Protein AF-A0A915C941-F1 (afdb_monomer)

Structure (mmCIF, N/CA/C/O backbone):
data_AF-A0A915C941-F1
#
_entry.id   AF-A0A915C941-F1
#
loop_
_atom_site.group_PDB
_atom_site.id
_atom_site.type_symbol
_atom_site.label_atom_id
_atom_site.label_alt_id
_atom_site.label_comp_id
_atom_site.label_asym_id
_atom_site.label_entity_id
_atom_site.label_seq_id
_atom_site.pdbx_PDB_ins_code
_atom_site.Cartn_x
_atom_site.Cartn_y
_atom_site.Cartn_z
_atom_site.occupancy
_atom_site.B_iso_or_equiv
_atom_site.auth_seq_id
_atom_site.auth_comp_id
_atom_site.auth_asym_id
_atom_site.auth_atom_id
_atom_site.pdbx_PDB_model_num
ATOM 1 N N . MET A 1 1 ? -2.836 29.924 -11.341 1.00 37.19 1 MET A N 1
ATOM 2 C CA . MET A 1 1 ? -2.932 29.399 -9.961 1.00 37.19 1 MET A CA 1
ATOM 3 C C . MET A 1 1 ? -2.426 27.964 -9.979 1.00 37.19 1 MET A C 1
ATOM 5 O O . MET A 1 1 ? -3.160 27.076 -10.384 1.00 37.19 1 MET A O 1
ATOM 9 N N . GLY A 1 2 ? -1.139 27.752 -9.694 1.00 38.16 2 GLY A N 1
ATOM 10 C CA . GLY A 1 2 ? -0.542 26.415 -9.694 1.00 38.16 2 GLY A CA 1
ATOM 11 C C . GLY A 1 2 ? -0.731 25.772 -8.328 1.00 38.16 2 GLY A C 1
ATOM 12 O O . GLY A 1 2 ? -0.167 26.253 -7.349 1.00 38.16 2 GLY A O 1
ATOM 13 N N . PHE A 1 3 ? -1.538 24.718 -8.242 1.00 40.12 3 PHE A N 1
ATOM 14 C CA . PHE A 1 3 ? -1.565 23.891 -7.040 1.00 40.12 3 PHE A CA 1
ATOM 15 C C . PHE A 1 3 ? -0.213 23.182 -6.929 1.00 40.12 3 PHE A C 1
ATOM 17 O O . PHE A 1 3 ? 0.222 22.528 -7.875 1.00 40.12 3 PHE A O 1
ATOM 24 N N . SER A 1 4 ? 0.471 23.340 -5.794 1.00 45.69 4 SER A N 1
ATOM 25 C CA . SER A 1 4 ? 1.706 22.601 -5.518 1.00 45.69 4 SER A CA 1
ATOM 26 C C . SER A 1 4 ? 1.438 21.099 -5.660 1.00 45.69 4 SER A C 1
ATOM 28 O O . SER A 1 4 ? 0.450 20.599 -5.120 1.00 45.69 4 SER A O 1
ATOM 30 N N . THR A 1 5 ? 2.303 20.370 -6.368 1.00 53.03 5 THR A N 1
ATOM 31 C CA . THR A 1 5 ? 2.195 18.918 -6.610 1.00 53.03 5 THR A CA 1
ATOM 32 C C . THR A 1 5 ? 1.996 18.134 -5.306 1.00 53.03 5 THR A C 1
ATOM 34 O O . THR A 1 5 ? 1.269 17.143 -5.261 1.00 53.03 5 THR A O 1
ATOM 37 N N . THR A 1 6 ? 2.565 18.640 -4.210 1.00 53.28 6 THR A N 1
ATOM 38 C CA . THR A 1 6 ? 2.410 18.109 -2.852 1.00 53.28 6 THR A CA 1
ATOM 39 C C . THR A 1 6 ? 0.968 18.198 -2.338 1.00 53.28 6 THR A C 1
ATOM 41 O O . THR A 1 6 ? 0.514 17.290 -1.651 1.00 53.28 6 THR A O 1
ATOM 44 N N . LEU A 1 7 ? 0.221 19.252 -2.683 1.00 54.16 7 LEU A N 1
ATOM 45 C CA . LEU A 1 7 ? -1.172 19.460 -2.259 1.00 54.16 7 LEU A CA 1
ATOM 46 C C . LEU A 1 7 ? -2.169 18.582 -3.043 1.00 54.16 7 LEU A C 1
ATOM 48 O O . LEU A 1 7 ? -3.185 18.142 -2.503 1.00 54.16 7 LEU A O 1
ATOM 52 N N . LEU A 1 8 ? -1.874 18.287 -4.313 1.00 56.88 8 LEU A N 1
ATOM 53 C CA . LEU A 1 8 ? -2.683 17.370 -5.127 1.00 56.88 8 LEU A CA 1
ATOM 54 C C . LEU A 1 8 ? -2.554 15.919 -4.636 1.00 56.88 8 LEU A C 1
ATOM 56 O O . LEU A 1 8 ? -3.545 15.200 -4.532 1.00 56.88 8 LEU A O 1
ATOM 60 N N . LEU A 1 9 ? -1.344 15.501 -4.252 1.00 60.88 9 LEU A N 1
ATOM 61 C CA . LEU A 1 9 ? -1.106 14.159 -3.713 1.00 60.88 9 LEU A CA 1
ATOM 62 C C . LEU A 1 9 ? -1.793 13.940 -2.357 1.00 60.88 9 LEU A C 1
ATOM 64 O O . LEU A 1 9 ? -2.332 12.864 -2.107 1.00 60.88 9 LEU A O 1
ATOM 68 N N . THR A 1 10 ? -1.827 14.947 -1.482 1.00 66.69 10 THR A N 1
ATOM 69 C CA . THR A 1 10 ? -2.455 14.817 -0.157 1.00 66.69 10 THR A CA 1
ATOM 70 C C . THR A 1 10 ? -3.970 14.713 -0.238 1.00 66.69 10 THR A C 1
ATOM 72 O O . THR A 1 10 ? -4.561 13.877 0.438 1.00 66.69 10 THR A O 1
ATOM 75 N N . THR A 1 11 ? -4.607 15.518 -1.086 1.00 70.69 11 THR A N 1
ATOM 76 C CA . THR A 1 11 ? -6.062 15.476 -1.297 1.00 70.69 11 THR A CA 1
ATOM 77 C C . THR A 1 11 ? -6.516 14.169 -1.949 1.00 70.69 11 THR A C 1
ATOM 79 O O . THR A 1 11 ? -7.514 13.591 -1.515 1.00 70.69 11 THR A O 1
ATOM 82 N N . ALA A 1 12 ? -5.760 13.648 -2.921 1.00 74.50 12 ALA A N 1
ATOM 83 C CA . ALA A 1 12 ? -6.013 12.333 -3.509 1.00 74.50 12 ALA A CA 1
ATOM 84 C C . ALA A 1 12 ? -5.884 11.203 -2.472 1.00 74.50 12 ALA A C 1
ATOM 86 O O . ALA A 1 12 ? -6.776 10.359 -2.353 1.00 74.50 12 ALA A O 1
ATOM 87 N N . LEU A 1 13 ? -4.820 11.223 -1.658 1.00 76.94 13 LEU A N 1
ATOM 88 C CA . LEU A 1 13 ? -4.627 10.258 -0.572 1.00 76.94 13 LEU A CA 1
ATOM 89 C C . LEU A 1 13 ? -5.769 10.303 0.445 1.00 76.94 13 LEU A C 1
ATOM 91 O O . LEU A 1 13 ? -6.223 9.248 0.885 1.00 76.94 13 LEU A O 1
ATOM 95 N N . LEU A 1 14 ? -6.263 11.492 0.798 1.00 77.44 14 LEU A N 1
ATOM 96 C CA . LEU A 1 14 ? -7.384 11.652 1.726 1.00 77.44 14 LEU A CA 1
ATOM 97 C C . LEU A 1 14 ? -8.691 11.080 1.162 1.00 77.44 14 LEU A C 1
ATOM 99 O O . LEU A 1 14 ? -9.322 10.267 1.836 1.00 77.44 14 LEU A O 1
ATOM 103 N N . HIS A 1 15 ? -9.072 11.431 -0.073 1.00 81.94 15 HIS A N 1
ATOM 104 C CA . HIS A 1 15 ? -10.272 10.875 -0.719 1.00 81.94 15 HIS A CA 1
ATOM 105 C C . HIS A 1 15 ? -10.233 9.351 -0.790 1.00 81.94 15 HIS A C 1
ATOM 107 O O . HIS A 1 15 ? -11.214 8.662 -0.511 1.00 81.94 15 HIS A O 1
ATOM 113 N N . ARG A 1 16 ? -9.069 8.810 -1.129 1.00 81.94 16 ARG A N 1
ATOM 114 C CA . ARG A 1 16 ? -8.864 7.374 -1.237 1.00 81.94 16 ARG A CA 1
ATOM 115 C C . ARG A 1 16 ? -8.941 6.671 0.107 1.00 81.94 16 ARG A C 1
ATOM 117 O O . ARG A 1 16 ? -9.641 5.669 0.243 1.00 81.94 16 ARG A O 1
ATOM 124 N N . SER A 1 17 ? -8.271 7.234 1.103 1.00 81.25 17 SER A N 1
ATOM 125 C CA . SER A 1 17 ? -8.337 6.760 2.480 1.00 81.25 17 SER A CA 1
ATOM 126 C C . SER A 1 17 ? -9.776 6.725 2.980 1.00 81.25 17 SER A C 1
ATOM 128 O O . SER A 1 17 ? -10.200 5.739 3.577 1.00 81.25 17 SER A O 1
ATOM 130 N N . TYR A 1 18 ? -10.550 7.766 2.669 1.00 84.06 18 TYR A N 1
ATOM 131 C CA . TYR A 1 18 ? -11.973 7.815 2.961 1.00 84.06 18 TYR A CA 1
ATOM 132 C C . TYR A 1 18 ? -12.743 6.691 2.250 1.00 84.06 18 TYR A C 1
ATOM 134 O O . TYR A 1 18 ? -13.475 5.965 2.915 1.00 84.06 18 TYR A O 1
ATOM 142 N N . SER A 1 19 ? -12.514 6.468 0.947 1.00 85.00 19 SER A N 1
ATOM 143 C CA . SER A 1 19 ? -13.198 5.415 0.168 1.00 85.00 19 SER A CA 1
ATOM 144 C C . SER A 1 19 ? -13.031 4.003 0.736 1.00 85.00 19 SER A C 1
ATOM 146 O O . SER A 1 19 ? -13.943 3.189 0.636 1.00 85.00 19 SER A O 1
ATOM 148 N N . ILE A 1 20 ? -11.888 3.729 1.371 1.00 83.62 20 ILE A N 1
ATOM 149 C CA . ILE A 1 20 ? -11.604 2.454 2.038 1.00 83.62 20 ILE A CA 1
ATOM 150 C C . ILE A 1 20 ? -12.243 2.431 3.427 1.00 83.62 20 ILE A C 1
ATOM 152 O O . ILE A 1 20 ? -12.873 1.447 3.803 1.00 83.62 20 ILE A O 1
ATOM 156 N N . LYS A 1 21 ? -12.125 3.525 4.189 1.00 83.75 21 LYS A N 1
ATOM 157 C CA . LYS A 1 21 ? -12.686 3.621 5.544 1.00 83.75 21 LYS A CA 1
ATOM 158 C C . LYS A 1 21 ? -14.200 3.436 5.566 1.00 83.75 21 LYS A C 1
ATOM 160 O O . LYS A 1 21 ? -14.700 2.767 6.465 1.00 83.75 21 LYS A O 1
ATOM 165 N N . VAL A 1 22 ? -14.918 3.962 4.572 1.00 87.56 22 VAL A N 1
ATOM 166 C CA . VAL A 1 22 ? -16.380 3.798 4.486 1.00 87.56 22 VAL A CA 1
ATOM 167 C C . VAL A 1 22 ? -16.822 2.353 4.235 1.00 87.56 22 VAL A C 1
ATOM 169 O O . VAL A 1 22 ? -17.982 2.041 4.478 1.00 87.56 22 VAL A O 1
ATOM 172 N N . GLN A 1 23 ? -15.921 1.458 3.812 1.00 89.38 23 GLN A N 1
ATOM 173 C CA . GLN A 1 23 ? -16.238 0.033 3.649 1.00 89.38 23 GLN A CA 1
ATOM 174 C C . GLN A 1 23 ? -16.273 -0.732 4.981 1.00 89.38 23 GLN A C 1
ATOM 176 O O . GLN A 1 23 ? -16.696 -1.880 5.000 1.00 89.38 23 GLN A O 1
ATOM 181 N N . ASN A 1 24 ? -15.834 -0.121 6.092 1.00 88.00 24 ASN A N 1
ATOM 182 C CA . ASN A 1 24 ? -15.807 -0.741 7.424 1.00 88.00 24 ASN A CA 1
ATOM 183 C C . ASN A 1 24 ? -15.061 -2.096 7.476 1.00 88.00 24 ASN A C 1
ATOM 185 O O . ASN A 1 24 ? -15.440 -3.012 8.209 1.00 88.00 24 ASN A O 1
ATOM 189 N N . MET A 1 25 ? -13.990 -2.219 6.685 1.00 89.44 25 MET A N 1
ATOM 190 C CA . MET A 1 25 ? -13.111 -3.390 6.694 1.00 89.44 25 MET A CA 1
ATOM 191 C C . MET A 1 25 ? -12.367 -3.514 8.030 1.00 89.44 25 MET A C 1
ATOM 193 O O . MET A 1 25 ? -11.997 -2.513 8.650 1.00 89.44 25 MET A O 1
ATOM 197 N N . LYS A 1 26 ? -12.109 -4.754 8.457 1.00 91.12 26 LYS A N 1
ATOM 198 C CA . LYS A 1 26 ? -11.387 -5.048 9.708 1.00 91.12 26 LYS A CA 1
ATOM 199 C C . LYS A 1 26 ? -9.874 -4.933 9.544 1.00 91.12 26 LYS A C 1
ATOM 201 O O . LYS A 1 26 ? -9.161 -4.708 10.520 1.00 91.12 26 LYS A O 1
ATOM 206 N N . GLU A 1 27 ? -9.384 -5.119 8.324 1.00 91.56 27 GLU A N 1
ATOM 207 C CA . GLU A 1 27 ? -7.966 -5.067 8.010 1.00 91.56 27 GLU A CA 1
ATOM 208 C C . GLU A 1 27 ? -7.428 -3.628 8.115 1.00 91.56 27 GLU A C 1
ATOM 210 O O . GLU A 1 27 ? -8.079 -2.677 7.668 1.00 91.56 27 GLU A O 1
ATOM 215 N N . PRO A 1 28 ? -6.226 -3.431 8.688 1.00 91.06 28 PRO A N 1
ATOM 216 C CA . PRO A 1 28 ? -5.654 -2.102 8.824 1.00 91.06 28 PRO A CA 1
ATOM 217 C C . PRO A 1 28 ? -5.300 -1.520 7.454 1.00 91.06 28 PRO A C 1
ATOM 219 O O . PRO A 1 28 ? -4.692 -2.185 6.615 1.00 91.06 28 PRO A O 1
ATOM 222 N N . TYR A 1 29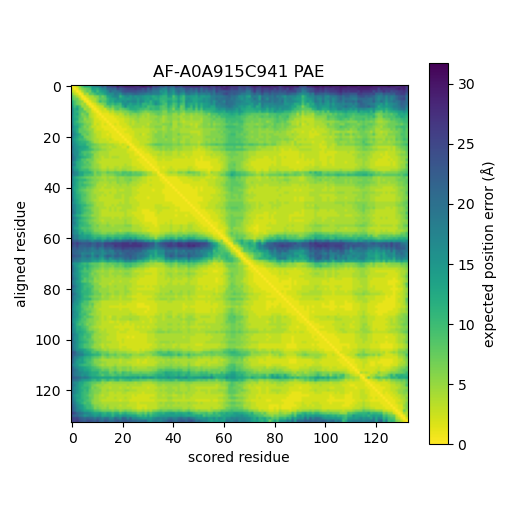 ? -5.609 -0.237 7.256 1.00 90.19 29 TYR A N 1
ATOM 223 C CA . TYR A 1 29 ? -5.136 0.495 6.087 1.00 90.19 29 TYR A CA 1
ATOM 224 C C . TYR A 1 29 ? -3.749 1.080 6.346 1.00 90.19 29 TYR A C 1
ATOM 226 O O . TYR A 1 29 ? -3.499 1.711 7.381 1.00 90.19 29 TYR A O 1
ATOM 234 N N . VAL A 1 30 ? -2.851 0.860 5.390 1.00 91.12 30 VAL A N 1
ATOM 235 C CA . VAL A 1 30 ? -1.430 1.163 5.516 1.00 91.12 30 VAL A CA 1
ATOM 236 C C . VAL A 1 30 ? -0.955 1.925 4.285 1.00 91.12 30 VAL A C 1
ATOM 238 O O . VAL A 1 30 ? -1.229 1.525 3.155 1.00 91.12 30 VAL A O 1
ATOM 241 N N . ILE A 1 31 ? -0.213 3.008 4.504 1.00 90.38 31 ILE A N 1
ATOM 242 C CA . ILE A 1 31 ? 0.454 3.779 3.455 1.00 90.38 31 ILE A CA 1
ATOM 243 C C . ILE A 1 31 ? 1.964 3.628 3.611 1.00 90.38 31 ILE A C 1
ATOM 245 O O . ILE A 1 31 ? 2.541 4.014 4.630 1.00 90.38 31 ILE A O 1
ATOM 249 N N . PHE A 1 32 ? 2.600 3.111 2.564 1.00 89.81 32 PHE A N 1
ATOM 250 C CA . PHE A 1 32 ? 4.049 3.138 2.408 1.00 89.81 32 PHE A CA 1
ATOM 251 C C . PHE A 1 32 ? 4.450 4.405 1.662 1.00 89.81 32 PHE A C 1
ATOM 253 O O . PHE A 1 32 ? 3.834 4.744 0.650 1.00 89.81 32 PHE A O 1
ATOM 260 N N . TYR A 1 33 ? 5.458 5.113 2.159 1.00 89.50 33 TYR A N 1
ATOM 261 C CA . TYR A 1 33 ? 5.881 6.381 1.575 1.00 89.50 33 TYR A CA 1
ATOM 262 C C . TYR A 1 33 ? 7.402 6.491 1.485 1.00 89.50 33 TYR A C 1
ATOM 264 O O . TYR A 1 33 ? 8.121 5.982 2.338 1.00 89.50 33 TYR A O 1
ATOM 272 N N . THR A 1 34 ? 7.889 7.161 0.443 1.00 89.00 34 THR A N 1
ATOM 273 C CA . THR A 1 34 ? 9.308 7.504 0.286 1.00 89.00 34 THR A CA 1
ATOM 274 C C . THR A 1 34 ? 9.620 8.846 0.943 1.00 89.00 34 THR A C 1
ATOM 276 O O . THR A 1 34 ? 8.762 9.489 1.542 1.00 89.00 34 THR A O 1
ATOM 279 N N . GLU A 1 35 ? 10.850 9.313 0.790 1.00 84.00 35 GLU A N 1
ATOM 280 C CA . GLU A 1 35 ? 11.291 10.632 1.235 1.00 84.00 35 GLU A CA 1
ATOM 281 C C . GLU A 1 35 ? 10.415 11.776 0.685 1.00 84.00 35 GLU A C 1
ATOM 283 O O . GLU A 1 35 ? 9.742 11.636 -0.340 1.00 84.00 35 GLU A O 1
ATOM 288 N N . ASN A 1 36 ? 10.466 12.930 1.357 1.00 81.75 36 ASN A N 1
ATOM 289 C CA . ASN A 1 36 ? 9.804 14.184 0.963 1.00 81.75 36 ASN A CA 1
ATOM 290 C C . ASN A 1 36 ? 8.270 14.234 1.109 1.00 81.75 36 ASN A C 1
ATOM 292 O O . ASN A 1 36 ? 7.619 15.090 0.508 1.00 81.75 36 ASN A O 1
ATOM 296 N N . VAL A 1 37 ? 7.671 13.387 1.954 1.00 83.75 37 VAL A N 1
ATOM 297 C CA . VAL A 1 37 ? 6.268 13.567 2.374 1.00 83.75 37 VAL A CA 1
ATOM 298 C C . VAL A 1 37 ? 6.185 14.544 3.545 1.00 83.75 37 VAL A C 1
ATOM 300 O O . VAL A 1 37 ? 6.845 14.364 4.567 1.00 83.75 37 VAL A O 1
ATOM 303 N N . ALA A 1 38 ? 5.346 15.575 3.415 1.00 87.00 38 ALA A N 1
ATOM 304 C CA . ALA A 1 38 ? 5.191 16.594 4.446 1.00 87.00 38 ALA A CA 1
ATOM 305 C C . ALA A 1 38 ? 4.681 15.998 5.773 1.00 87.00 38 ALA A C 1
ATOM 307 O O . ALA A 1 38 ? 3.692 15.261 5.809 1.00 87.00 38 ALA A O 1
ATOM 308 N N . THR A 1 39 ? 5.304 16.384 6.891 1.00 88.56 39 THR A N 1
ATOM 309 C CA . THR A 1 39 ? 4.945 15.909 8.241 1.00 88.56 39 THR A CA 1
ATOM 310 C C . THR A 1 39 ? 3.474 16.144 8.573 1.00 88.56 39 THR A C 1
ATOM 312 O O . THR A 1 39 ? 2.836 15.301 9.203 1.00 88.56 39 THR A O 1
ATOM 315 N N . GLN A 1 40 ? 2.912 17.270 8.126 1.00 86.56 40 GLN A N 1
ATOM 316 C CA . GLN A 1 40 ? 1.499 17.580 8.336 1.00 86.56 40 GLN A CA 1
ATOM 317 C C . GLN A 1 40 ? 0.585 16.552 7.656 1.00 86.56 40 GLN A C 1
ATOM 319 O O . GLN A 1 40 ? -0.382 16.101 8.261 1.00 86.56 40 GLN A O 1
ATOM 324 N N . SER A 1 41 ? 0.930 16.115 6.444 1.00 84.44 41 SER A N 1
ATOM 325 C CA . SER A 1 41 ? 0.192 15.083 5.712 1.00 84.44 41 SER A CA 1
ATOM 326 C C . SER A 1 41 ? 0.224 13.744 6.441 1.00 84.44 41 SER A C 1
ATOM 328 O O . SER A 1 41 ? -0.810 13.099 6.586 1.00 84.44 41 SER A O 1
ATOM 330 N N . LEU A 1 42 ? 1.389 13.349 6.967 1.00 87.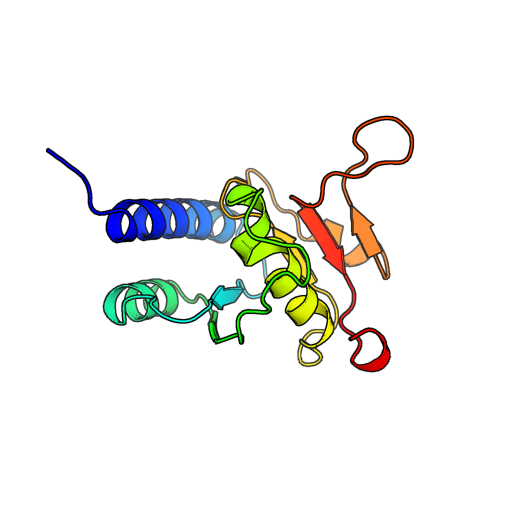94 42 LEU A N 1
ATOM 331 C CA . LEU A 1 42 ? 1.522 12.127 7.766 1.00 87.94 42 LEU A CA 1
ATOM 332 C C . LEU A 1 42 ? 0.682 12.193 9.049 1.00 87.94 42 LEU A C 1
ATOM 334 O O . LEU A 1 42 ? 0.031 11.211 9.402 1.00 87.94 42 LEU A O 1
ATOM 338 N N . LYS A 1 43 ? 0.644 13.351 9.725 1.00 89.75 43 LYS A N 1
ATOM 339 C CA . LYS A 1 43 ? -0.224 13.568 10.894 1.00 89.75 43 LYS A CA 1
ATOM 340 C C . LYS A 1 43 ? -1.704 13.419 10.533 1.00 89.75 43 LYS A C 1
ATOM 342 O O . LYS A 1 43 ? -2.411 12.709 11.241 1.00 89.75 43 LYS A O 1
ATOM 347 N N . SER A 1 44 ? -2.149 14.016 9.426 1.00 86.69 44 SER A N 1
ATOM 348 C CA . SER A 1 44 ? -3.534 13.897 8.946 1.00 86.69 44 SER A CA 1
ATOM 349 C C . SER A 1 44 ? -3.925 12.457 8.599 1.00 86.69 44 SER A C 1
ATOM 351 O O . SER A 1 44 ? -5.027 12.024 8.919 1.00 86.69 44 SER A O 1
ATOM 353 N N . LEU A 1 45 ? -3.027 11.680 7.986 1.00 86.19 45 LEU A N 1
ATOM 354 C CA . LEU A 1 45 ? -3.283 10.261 7.718 1.00 86.19 45 LEU A CA 1
ATOM 355 C C . LEU A 1 45 ? -3.422 9.468 9.026 1.00 86.19 45 LEU A C 1
ATOM 357 O O . LEU A 1 45 ? -4.370 8.703 9.197 1.00 86.19 45 LEU A O 1
ATOM 361 N N . ARG A 1 46 ? -2.530 9.702 9.994 1.00 89.31 46 ARG A N 1
ATOM 362 C CA . ARG A 1 46 ? -2.582 9.031 11.302 1.00 89.31 46 ARG A CA 1
ATOM 363 C C . ARG A 1 46 ? -3.835 9.384 12.099 1.00 89.31 46 ARG A C 1
ATOM 365 O O . ARG A 1 46 ? -4.407 8.491 12.715 1.00 89.31 46 ARG A O 1
ATOM 372 N N . SER A 1 47 ? -4.307 10.633 12.051 1.00 88.38 47 SER A N 1
ATOM 373 C CA . SER A 1 47 ? -5.560 11.025 12.718 1.00 88.38 47 SER A CA 1
ATOM 374 C C . SER A 1 47 ? -6.796 10.337 12.132 1.00 88.38 47 SER A C 1
ATOM 376 O O . SER A 1 47 ? -7.805 10.219 12.814 1.00 88.38 47 SER A O 1
ATOM 378 N N . LEU A 1 48 ? -6.717 9.838 10.894 1.00 84.38 48 LEU A N 1
ATOM 379 C CA . LEU A 1 48 ? -7.755 9.007 10.274 1.00 84.38 48 LEU A CA 1
ATOM 380 C C . LEU A 1 48 ? -7.613 7.513 10.630 1.00 84.38 48 LEU A C 1
ATOM 382 O O . LEU A 1 48 ? -8.323 6.669 10.083 1.00 84.38 48 LEU A O 1
ATOM 386 N N . GLY A 1 49 ? -6.685 7.153 11.523 1.00 87.50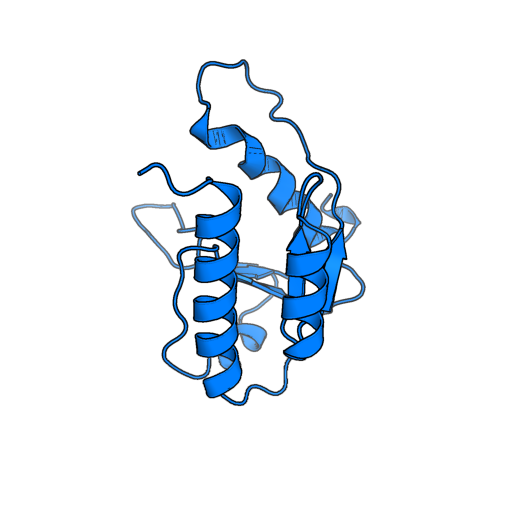 49 GLY A N 1
ATOM 387 C CA . GLY A 1 49 ? -6.393 5.768 11.887 1.00 87.50 49 GLY A CA 1
ATOM 388 C C . GLY A 1 49 ? -5.755 4.985 10.738 1.00 87.50 49 GLY A C 1
ATOM 389 O O . GLY A 1 49 ? -6.136 3.839 10.498 1.00 87.50 49 GLY A O 1
ATOM 390 N N . ILE A 1 50 ? -4.870 5.630 9.975 1.00 88.50 50 ILE A N 1
ATOM 391 C CA . ILE A 1 50 ? -4.096 5.024 8.886 1.00 88.50 50 ILE A CA 1
ATOM 392 C C . ILE A 1 50 ? -2.652 4.903 9.344 1.00 88.50 50 ILE A C 1
ATOM 394 O O . ILE A 1 50 ? -2.047 5.881 9.793 1.00 88.50 50 ILE A O 1
ATOM 398 N N . TYR A 1 51 ? -2.084 3.711 9.207 1.00 90.00 51 TYR A N 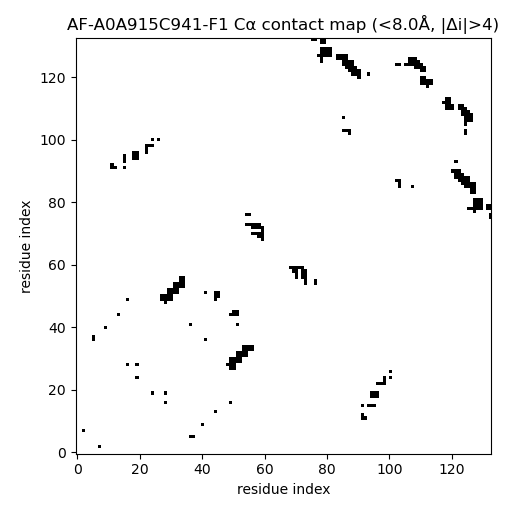1
ATOM 399 C CA . TYR A 1 51 ? -0.689 3.486 9.550 1.00 90.00 51 TYR A CA 1
ATOM 400 C C . TYR A 1 51 ? 0.212 3.959 8.410 1.00 90.00 51 TYR A C 1
ATOM 402 O O . TYR A 1 51 ? -0.073 3.728 7.237 1.00 90.00 51 TYR A O 1
ATOM 410 N N . THR A 1 52 ? 1.312 4.624 8.746 1.00 90.25 52 THR A N 1
ATOM 411 C CA . THR A 1 52 ? 2.264 5.167 7.767 1.00 90.25 52 THR A CA 1
ATOM 412 C C . THR A 1 52 ? 3.636 4.546 7.991 1.00 90.25 52 THR A C 1
ATOM 414 O O . THR A 1 52 ? 4.153 4.669 9.104 1.00 90.25 52 THR A O 1
ATOM 417 N N . PHE A 1 53 ? 4.246 3.965 6.959 1.00 90.25 53 PHE A N 1
ATOM 418 C CA . PHE A 1 53 ? 5.578 3.359 7.045 1.00 90.25 53 PHE A CA 1
ATOM 419 C C . PHE A 1 53 ? 6.522 3.956 5.999 1.00 90.25 53 PHE A C 1
ATOM 421 O O . PHE A 1 53 ? 6.202 3.922 4.807 1.00 90.25 53 PHE A O 1
ATOM 428 N N . PRO A 1 54 ? 7.675 4.505 6.414 1.00 91.44 54 PRO A N 1
ATOM 429 C CA . PRO A 1 54 ? 8.681 4.947 5.465 1.00 91.44 54 PRO A CA 1
ATOM 430 C C . PRO A 1 54 ? 9.304 3.733 4.765 1.00 91.44 54 PRO A C 1
ATOM 432 O O . PRO A 1 54 ? 9.557 2.707 5.397 1.00 91.44 54 PRO A O 1
ATOM 435 N N . ILE A 1 55 ? 9.568 3.860 3.468 1.00 90.38 55 ILE A N 1
ATOM 436 C CA . ILE A 1 55 ? 10.314 2.892 2.662 1.00 90.38 55 ILE A CA 1
ATOM 437 C C . ILE A 1 55 ? 11.409 3.604 1.870 1.00 90.38 55 ILE A C 1
ATOM 439 O O . ILE A 1 55 ? 11.239 4.743 1.431 1.00 90.38 55 ILE A O 1
ATOM 443 N N . THR A 1 56 ? 12.527 2.917 1.658 1.00 89.25 56 THR A N 1
ATOM 444 C CA . THR A 1 56 ? 13.633 3.442 0.854 1.00 89.25 56 THR A CA 1
ATOM 445 C C . THR A 1 56 ? 13.270 3.380 -0.624 1.00 89.25 56 THR A C 1
ATOM 447 O O . THR A 1 56 ? 12.840 2.338 -1.126 1.00 89.25 56 THR A O 1
ATOM 450 N N . LYS A 1 57 ? 13.431 4.495 -1.339 1.00 88.25 57 LYS A N 1
ATOM 451 C CA . LYS A 1 57 ? 13.247 4.519 -2.792 1.00 88.25 57 LYS A CA 1
ATOM 452 C C . LYS A 1 57 ? 14.277 3.589 -3.441 1.00 88.25 57 LYS A C 1
ATOM 454 O O . LYS A 1 57 ? 15.456 3.659 -3.112 1.00 88.25 57 LYS A O 1
ATOM 459 N N . ILE A 1 58 ? 13.831 2.751 -4.374 1.00 86.25 58 ILE A N 1
ATOM 460 C CA . ILE A 1 58 ? 14.726 1.939 -5.202 1.00 86.25 58 ILE A CA 1
ATOM 461 C C . ILE A 1 58 ? 14.798 2.610 -6.568 1.00 86.25 58 ILE A C 1
ATOM 463 O O . ILE A 1 58 ? 13.785 2.718 -7.266 1.00 86.25 58 ILE A O 1
ATOM 467 N N . ASP A 1 59 ? 15.985 3.093 -6.926 1.00 83.12 59 ASP A N 1
ATOM 468 C CA . ASP A 1 59 ? 16.219 3.700 -8.230 1.00 83.12 59 ASP A CA 1
ATOM 469 C C . ASP A 1 59 ? 16.200 2.649 -9.344 1.00 83.12 59 ASP A C 1
ATOM 471 O O . ASP A 1 59 ? 16.617 1.502 -9.175 1.00 83.12 59 ASP A O 1
ATOM 475 N N . THR A 1 60 ? 15.693 3.055 -10.507 1.00 78.31 60 THR A N 1
ATOM 476 C CA . THR A 1 60 ? 15.684 2.201 -11.695 1.00 78.31 60 THR A CA 1
ATOM 477 C C . THR A 1 60 ? 17.116 1.993 -12.203 1.00 78.31 60 THR A C 1
ATOM 479 O O . THR A 1 60 ? 17.825 2.979 -12.416 1.00 78.31 60 THR A O 1
ATOM 482 N N . PRO A 1 61 ? 17.548 0.746 -12.475 1.00 74.00 61 PRO A N 1
ATOM 483 C CA . PRO A 1 61 ? 18.853 0.483 -13.081 1.00 74.00 61 PRO A CA 1
ATOM 484 C C . PRO A 1 61 ? 18.914 0.913 -14.560 1.00 74.00 61 PRO A C 1
ATOM 486 O O . PRO A 1 61 ? 19.999 1.031 -15.127 1.00 74.00 61 PRO A O 1
ATOM 489 N N . TYR A 1 62 ? 17.763 1.166 -15.199 1.00 65.69 62 TYR A N 1
ATOM 490 C CA . TYR A 1 62 ? 17.676 1.639 -16.584 1.00 65.69 62 TYR A CA 1
ATOM 491 C C . TYR A 1 62 ? 17.775 3.170 -16.684 1.00 65.69 62 TYR A C 1
ATOM 493 O O . TYR A 1 62 ? 17.116 3.897 -15.939 1.00 65.69 62 TYR A O 1
ATOM 501 N N . ARG A 1 63 ? 18.594 3.640 -17.641 1.00 56.12 63 ARG A N 1
ATOM 502 C CA . ARG A 1 63 ? 18.918 5.055 -17.915 1.00 56.12 63 ARG A CA 1
ATOM 503 C C . ARG A 1 63 ? 17.681 5.947 -18.110 1.00 56.12 63 ARG A C 1
ATOM 505 O O . ARG A 1 63 ? 16.652 5.507 -18.609 1.00 56.12 63 ARG A O 1
ATOM 512 N N . ALA A 1 64 ? 17.877 7.230 -17.793 1.00 54.41 64 ALA A N 1
ATOM 513 C CA . ALA A 1 64 ? 16.964 8.380 -17.688 1.00 54.41 64 ALA A CA 1
ATOM 514 C C . ALA A 1 64 ? 15.922 8.664 -18.804 1.00 54.41 64 ALA A C 1
ATOM 516 O O . ALA A 1 64 ? 15.317 9.731 -18.788 1.00 54.41 64 ALA A O 1
ATOM 517 N N . SER A 1 65 ? 15.673 7.773 -19.768 1.00 58.47 65 SER A N 1
ATOM 518 C CA . SER A 1 65 ? 14.747 8.041 -20.880 1.00 58.47 65 SER A CA 1
ATOM 519 C C . SER A 1 65 ? 13.264 7.908 -20.521 1.00 58.47 65 SER A C 1
ATOM 521 O O . SER A 1 65 ? 12.422 8.348 -21.296 1.00 58.47 65 SER A O 1
ATOM 523 N N . HIS A 1 66 ? 12.920 7.315 -19.373 1.00 55.06 66 HIS A N 1
ATOM 524 C CA . HIS A 1 66 ? 11.529 7.121 -18.957 1.00 55.06 66 HIS A CA 1
ATOM 525 C C . HIS A 1 66 ? 11.291 7.682 -17.556 1.00 55.06 66 HIS A C 1
ATOM 527 O O . HIS A 1 66 ? 11.350 6.973 -16.557 1.00 55.06 66 HIS A O 1
ATOM 533 N N . GLU A 1 67 ? 10.951 8.968 -17.471 1.00 55.84 67 GLU A N 1
ATOM 534 C CA . GLU A 1 67 ? 10.551 9.594 -16.204 1.00 55.84 67 GLU A CA 1
ATOM 535 C C . GLU A 1 67 ? 9.402 8.843 -15.498 1.00 55.84 67 GLU A C 1
ATOM 537 O O . GLU A 1 67 ? 9.325 8.828 -14.269 1.00 55.84 67 GLU A O 1
ATOM 542 N N . ALA A 1 68 ? 8.549 8.158 -16.267 1.00 55.47 68 ALA A N 1
ATOM 543 C CA . ALA A 1 68 ? 7.420 7.373 -15.773 1.00 55.47 68 ALA A CA 1
ATOM 544 C C . ALA A 1 68 ? 7.810 6.093 -14.996 1.00 55.47 68 ALA A C 1
ATOM 546 O O . ALA A 1 68 ? 6.946 5.476 -14.371 1.00 55.47 68 ALA A O 1
ATOM 547 N N . THR A 1 69 ? 9.083 5.671 -14.996 1.00 61.84 69 THR A N 1
ATOM 548 C CA . THR A 1 69 ? 9.539 4.472 -14.259 1.00 61.84 69 THR A CA 1
ATOM 549 C C . THR A 1 69 ? 10.200 4.782 -12.915 1.00 61.84 69 THR A C 1
ATOM 551 O O . THR A 1 69 ? 10.504 3.851 -12.168 1.00 61.84 69 THR A O 1
ATOM 554 N N . LYS A 1 70 ? 10.352 6.069 -12.552 1.00 67.31 70 LYS A N 1
ATOM 555 C CA . LYS A 1 70 ? 11.129 6.550 -11.386 1.00 67.31 70 LYS A CA 1
ATOM 556 C C . LYS A 1 70 ? 10.788 5.890 -10.037 1.00 67.31 70 LYS A C 1
ATOM 558 O O . LYS A 1 70 ? 11.637 5.895 -9.150 1.00 67.31 70 LYS A O 1
ATOM 563 N N . PHE A 1 71 ? 9.582 5.340 -9.869 1.00 76.19 71 PHE A N 1
ATOM 564 C CA . PHE A 1 71 ? 9.123 4.720 -8.614 1.00 76.19 71 PHE A CA 1
ATOM 565 C C . PHE A 1 71 ? 8.663 3.263 -8.751 1.00 76.19 71 PHE A C 1
ATOM 567 O O . PHE A 1 71 ? 8.207 2.678 -7.770 1.00 76.19 71 PHE A O 1
ATOM 574 N N . GLN A 1 72 ? 8.763 2.656 -9.937 1.00 80.06 72 GLN A N 1
ATOM 575 C CA . GLN A 1 72 ? 8.234 1.303 -10.155 1.00 80.06 72 GLN A CA 1
ATOM 576 C C . GLN A 1 72 ? 8.981 0.263 -9.313 1.00 80.06 72 GLN A C 1
ATOM 578 O O . GLN A 1 72 ? 8.351 -0.563 -8.656 1.00 80.06 72 GLN A O 1
ATOM 583 N N . TYR A 1 73 ? 10.311 0.370 -9.248 1.00 85.44 73 TYR A N 1
ATOM 584 C CA . TYR A 1 73 ? 11.153 -0.532 -8.460 1.00 85.44 73 TYR A CA 1
ATOM 585 C C . TYR A 1 73 ? 10.920 -0.394 -6.954 1.00 85.44 73 TYR A C 1
ATOM 587 O O . TYR A 1 73 ? 10.949 -1.390 -6.240 1.00 85.44 73 TYR A O 1
ATOM 595 N N . THR A 1 74 ? 10.582 0.800 -6.462 1.00 88.44 74 THR A N 1
ATOM 596 C CA . THR A 1 74 ? 10.264 1.027 -5.043 1.00 88.44 74 THR A CA 1
ATOM 597 C C . THR A 1 74 ? 9.133 0.125 -4.534 1.00 88.44 74 THR A C 1
ATOM 599 O O . THR A 1 74 ? 9.113 -0.219 -3.352 1.00 88.44 74 THR A O 1
ATOM 602 N N . ARG A 1 75 ? 8.210 -0.310 -5.407 1.00 87.94 75 ARG A N 1
ATOM 603 C CA . ARG A 1 75 ? 7.115 -1.227 -5.041 1.00 87.94 75 ARG A CA 1
ATOM 604 C C . ARG A 1 75 ? 7.600 -2.619 -4.632 1.00 87.94 75 ARG A C 1
ATOM 606 O O . ARG A 1 75 ? 6.876 -3.306 -3.917 1.00 87.94 75 ARG A O 1
ATOM 613 N N . ILE A 1 76 ? 8.809 -3.023 -5.026 1.00 89.50 76 ILE A N 1
ATOM 614 C CA . ILE A 1 76 ? 9.406 -4.313 -4.644 1.00 89.50 76 ILE A CA 1
ATOM 615 C C . ILE A 1 76 ? 9.560 -4.414 -3.120 1.00 89.50 76 ILE A C 1
ATOM 617 O O . ILE A 1 76 ? 9.373 -5.491 -2.557 1.00 89.50 76 ILE A O 1
ATOM 621 N N . ASN A 1 77 ? 9.754 -3.285 -2.424 1.00 91.06 77 ASN A N 1
ATOM 622 C CA . ASN A 1 77 ? 9.817 -3.245 -0.959 1.00 91.06 77 ASN A CA 1
ATOM 623 C C . ASN A 1 77 ? 8.585 -3.852 -0.267 1.00 91.06 77 ASN A C 1
ATOM 625 O O . ASN A 1 77 ? 8.685 -4.254 0.889 1.00 91.06 77 ASN A O 1
ATOM 629 N N . LEU A 1 78 ? 7.431 -3.950 -0.940 1.00 92.06 78 LEU A N 1
ATOM 630 C CA . LEU A 1 78 ? 6.239 -4.586 -0.373 1.00 92.06 78 LEU A CA 1
ATOM 631 C C . LEU A 1 78 ? 6.470 -6.064 -0.019 1.00 92.06 78 LEU A C 1
ATOM 633 O O . LEU A 1 78 ? 5.901 -6.542 0.961 1.00 92.06 78 LEU A O 1
ATOM 637 N N . TRP A 1 79 ? 7.340 -6.776 -0.743 1.00 92.62 79 TRP A N 1
ATOM 638 C CA . TRP A 1 79 ? 7.690 -8.162 -0.412 1.00 92.62 79 TRP A CA 1
ATOM 639 C C . TRP A 1 79 ? 8.520 -8.278 0.870 1.00 92.62 79 TRP A C 1
ATOM 641 O O . TRP A 1 79 ? 8.451 -9.302 1.545 1.00 92.62 79 TRP A O 1
ATOM 651 N N . ALA A 1 80 ? 9.229 -7.221 1.272 1.00 92.12 80 ALA A N 1
ATOM 652 C CA . ALA A 1 80 ? 9.999 -7.196 2.514 1.00 92.12 80 ALA A CA 1
ATOM 653 C C . ALA A 1 80 ? 9.139 -6.909 3.764 1.00 92.12 80 ALA A C 1
ATOM 655 O O . ALA A 1 80 ? 9.642 -6.976 4.888 1.00 92.12 80 ALA A O 1
ATOM 656 N N . MET A 1 81 ? 7.842 -6.612 3.606 1.00 91.44 81 MET A N 1
ATOM 657 C CA . MET A 1 81 ? 6.931 -6.230 4.694 1.00 91.44 81 MET A CA 1
ATOM 658 C C . MET A 1 81 ? 6.422 -7.437 5.499 1.00 91.44 81 MET A C 1
ATOM 660 O O . MET A 1 81 ? 5.221 -7.632 5.671 1.00 91.44 81 MET A O 1
ATOM 664 N N . THR A 1 82 ? 7.339 -8.245 6.033 1.00 92.50 82 THR A N 1
ATOM 665 C CA . THR A 1 82 ? 7.056 -9.529 6.707 1.00 92.50 82 THR A CA 1
ATOM 666 C C . THR A 1 82 ? 6.308 -9.421 8.034 1.00 92.50 82 THR A C 1
ATOM 668 O O . THR A 1 82 ? 5.963 -10.440 8.621 1.00 92.50 82 THR A O 1
ATOM 671 N N . ASN A 1 83 ? 6.032 -8.205 8.512 1.00 91.56 83 ASN A N 1
ATOM 672 C CA . ASN A 1 83 ? 5.108 -7.982 9.628 1.00 91.56 83 ASN A CA 1
ATOM 673 C C . ASN A 1 83 ? 3.641 -8.216 9.225 1.00 91.56 83 ASN A C 1
ATOM 675 O O . ASN A 1 83 ? 2.768 -8.273 10.087 1.00 91.56 83 ASN A O 1
ATOM 679 N N . TYR A 1 84 ? 3.368 -8.350 7.924 1.00 92.62 84 TYR A N 1
ATOM 680 C CA . TYR A 1 84 ? 2.059 -8.674 7.377 1.00 92.62 84 TYR A CA 1
ATOM 681 C C . TYR A 1 84 ? 2.083 -10.055 6.728 1.00 92.62 84 TYR A C 1
ATOM 683 O O . TYR A 1 84 ? 3.019 -10.411 6.015 1.00 92.62 84 TYR A O 1
ATOM 691 N N . THR A 1 85 ? 1.020 -10.828 6.940 1.00 93.62 85 THR A N 1
ATOM 692 C CA . THR A 1 85 ? 0.864 -12.167 6.354 1.00 93.62 85 THR A CA 1
ATOM 693 C C . THR A 1 85 ? 0.412 -12.113 4.898 1.00 93.62 85 THR A C 1
ATOM 695 O O . THR A 1 85 ? 0.748 -12.986 4.100 1.00 93.62 85 THR A O 1
ATOM 698 N N . THR A 1 86 ? -0.387 -11.112 4.533 1.00 95.31 86 THR A N 1
ATOM 699 C CA . THR A 1 86 ? -0.889 -10.881 3.176 1.00 95.31 86 THR A CA 1
ATOM 700 C C . THR A 1 86 ? -1.151 -9.392 3.004 1.00 95.31 86 THR A C 1
ATOM 702 O O . THR A 1 86 ? -1.695 -8.743 3.895 1.00 95.31 86 THR A O 1
ATOM 705 N N . LEU A 1 87 ? -0.761 -8.853 1.854 1.00 95.56 87 LEU A N 1
ATOM 706 C CA . LEU A 1 87 ? -1.004 -7.472 1.470 1.00 95.56 87 LEU A CA 1
ATOM 707 C C . LEU A 1 87 ? -1.921 -7.435 0.253 1.00 95.56 87 LEU A C 1
ATOM 709 O O . LEU A 1 87 ? -1.654 -8.101 -0.745 1.00 95.56 87 LEU A O 1
ATOM 713 N N . VAL A 1 88 ? -2.961 -6.605 0.321 1.00 95.69 88 VAL A N 1
ATOM 714 C CA . VAL A 1 88 ? -3.698 -6.136 -0.857 1.00 95.69 88 VAL A CA 1
ATOM 715 C C . VAL A 1 88 ? -3.136 -4.760 -1.214 1.00 95.69 88 VAL A C 1
ATOM 717 O O . VAL A 1 88 ? -3.449 -3.755 -0.579 1.00 95.69 88 VAL A O 1
ATOM 720 N N . SER A 1 89 ? -2.228 -4.733 -2.186 1.00 94.12 89 SER A N 1
ATOM 721 C CA . SER A 1 89 ? -1.627 -3.517 -2.728 1.00 94.12 89 SER A CA 1
ATOM 722 C C . SER A 1 89 ? -2.581 -2.863 -3.718 1.00 94.12 89 SER A C 1
ATOM 724 O O . SER A 1 89 ? -3.162 -3.539 -4.567 1.00 94.12 89 SER A O 1
ATOM 726 N N . LEU A 1 90 ? -2.719 -1.545 -3.613 1.00 93.31 90 LEU A N 1
ATOM 727 C CA . LEU A 1 90 ? -3.610 -0.754 -4.444 1.00 93.31 90 LEU A CA 1
ATOM 728 C C . LEU A 1 90 ? -2.888 0.540 -4.884 1.00 93.31 90 LEU A C 1
ATOM 730 O O . LEU A 1 90 ? -2.400 1.278 -4.017 1.00 93.31 90 LEU A O 1
ATOM 734 N N . ASP A 1 91 ? -2.919 0.894 -6.168 1.00 89.62 91 ASP A N 1
ATOM 735 C CA . ASP A 1 91 ? -2.299 2.121 -6.711 1.00 89.62 91 ASP A CA 1
ATOM 736 C C . ASP A 1 91 ? -3.028 3.396 -6.301 1.00 89.62 91 ASP A C 1
ATOM 738 O O . ASP A 1 91 ? -4.238 3.397 -6.113 1.00 89.62 91 ASP A O 1
ATOM 742 N N . LEU A 1 92 ? -2.308 4.513 -6.158 1.00 84.19 92 LEU A N 1
ATOM 743 C CA . LEU A 1 92 ? -2.878 5.767 -5.636 1.00 84.19 92 LEU A CA 1
ATOM 744 C C . LEU A 1 92 ? -4.062 6.320 -6.447 1.00 84.19 92 LEU A C 1
ATOM 746 O O . LEU A 1 92 ? -4.816 7.134 -5.922 1.00 84.19 92 LEU A O 1
ATOM 750 N N . ASP A 1 93 ? -4.242 5.863 -7.681 1.00 86.31 93 ASP A N 1
ATOM 751 C CA . ASP A 1 93 ? -5.337 6.199 -8.586 1.00 86.31 93 ASP A CA 1
ATOM 752 C C . ASP A 1 93 ? -6.515 5.199 -8.548 1.00 86.31 93 ASP A C 1
ATOM 754 O O . ASP A 1 93 ? -7.468 5.344 -9.313 1.00 86.31 93 ASP A O 1
ATOM 758 N N . THR A 1 94 ? -6.525 4.219 -7.634 1.00 89.44 94 THR A N 1
ATOM 759 C CA . THR A 1 94 ? -7.660 3.294 -7.461 1.00 89.44 94 THR A CA 1
ATOM 760 C C . THR A 1 94 ? -8.653 3.777 -6.401 1.00 89.44 94 THR A C 1
ATOM 762 O O . THR A 1 94 ? -8.263 4.127 -5.282 1.00 89.44 94 THR A O 1
ATOM 765 N N . LEU A 1 95 ? -9.950 3.663 -6.695 1.00 89.75 95 LEU A N 1
ATOM 766 C CA . LEU A 1 95 ? -11.049 3.939 -5.765 1.00 89.75 95 LEU A CA 1
ATOM 767 C C . LEU A 1 95 ? -11.741 2.639 -5.331 1.00 89.75 95 LEU A C 1
ATOM 769 O O . LEU A 1 95 ? -12.151 1.844 -6.177 1.00 89.75 95 LEU A O 1
ATOM 773 N N . VAL A 1 96 ? -11.915 2.438 -4.023 1.00 90.62 96 VAL A N 1
ATOM 774 C CA . VAL A 1 96 ? -12.612 1.261 -3.485 1.00 90.62 96 VAL A CA 1
ATOM 775 C C . VAL A 1 96 ? -14.093 1.590 -3.302 1.00 90.62 96 VAL A C 1
ATOM 777 O O . VAL A 1 96 ? -14.445 2.494 -2.548 1.00 90.62 96 VAL A O 1
ATOM 780 N N . LYS A 1 97 ? -14.963 0.876 -4.026 1.00 92.25 97 LYS A N 1
ATOM 781 C CA . LYS A 1 97 ? -16.423 1.093 -3.996 1.00 92.25 97 LYS A CA 1
ATOM 782 C C . LYS A 1 97 ? -17.183 0.120 -3.093 1.00 92.25 97 LYS A C 1
ATOM 784 O O . LYS A 1 97 ? -18.295 0.439 -2.687 1.00 92.25 97 LYS A O 1
ATOM 789 N N . HIS A 1 98 ? -16.600 -1.043 -2.822 1.00 92.38 98 HIS A N 1
ATOM 790 C CA . HIS A 1 98 ? -17.201 -2.133 -2.056 1.00 92.38 98 HIS A CA 1
ATOM 791 C C . HIS A 1 98 ? -16.144 -2.775 -1.157 1.00 92.38 98 HIS A C 1
ATOM 793 O O . HIS A 1 98 ? -14.949 -2.559 -1.369 1.00 92.38 98 HIS A O 1
ATOM 799 N N . ASP A 1 99 ? -16.578 -3.586 -0.193 1.00 93.38 99 ASP A N 1
ATOM 800 C CA . ASP A 1 99 ? -15.687 -4.439 0.592 1.00 93.38 99 ASP A CA 1
ATOM 801 C C . ASP A 1 99 ? -14.828 -5.320 -0.333 1.00 93.38 99 ASP A C 1
ATOM 803 O O . ASP A 1 99 ? -15.334 -5.998 -1.232 1.00 93.38 99 ASP A O 1
ATOM 807 N N . ILE A 1 100 ? -13.513 -5.283 -0.114 1.00 94.00 100 ILE A N 1
ATOM 808 C CA . ILE A 1 100 ? -12.523 -6.067 -0.864 1.00 94.00 100 ILE A CA 1
ATOM 809 C C . ILE A 1 100 ? -11.811 -7.095 0.021 1.00 94.00 100 ILE A C 1
ATOM 811 O O . ILE A 1 100 ? -10.808 -7.676 -0.401 1.00 94.00 100 ILE A O 1
ATOM 815 N N . SER A 1 101 ? -12.308 -7.370 1.232 1.00 94.00 101 SER A N 1
ATOM 816 C CA . SER A 1 101 ? -11.663 -8.288 2.177 1.00 94.00 101 SER A CA 1
ATOM 817 C C . SER A 1 101 ? -11.594 -9.723 1.636 1.00 94.00 101 SER A C 1
ATOM 819 O O . SER A 1 101 ? -10.739 -10.515 2.031 1.00 94.00 101 SER A O 1
ATOM 821 N N . ALA A 1 102 ? -12.429 -10.065 0.649 1.00 94.56 102 ALA A N 1
ATOM 822 C CA . ALA A 1 102 ? -12.332 -11.329 -0.077 1.00 94.56 102 ALA A CA 1
ATOM 823 C C . ALA A 1 102 ? -10.988 -11.533 -0.804 1.00 94.56 102 ALA A C 1
ATOM 825 O O . ALA A 1 102 ? -10.540 -12.675 -0.926 1.00 94.56 102 ALA A O 1
ATOM 826 N N . LEU A 1 103 ? -10.321 -10.456 -1.241 1.00 95.44 103 LEU A N 1
ATOM 827 C CA . LEU A 1 103 ? -9.047 -10.536 -1.966 1.00 95.44 103 LEU A CA 1
ATOM 828 C C . LEU A 1 103 ? -7.927 -11.150 -1.118 1.00 95.44 103 LEU A C 1
ATOM 830 O O . LEU A 1 103 ? -7.069 -11.849 -1.654 1.00 95.44 103 LEU A O 1
ATOM 834 N N . PHE A 1 104 ? -7.970 -10.988 0.208 1.00 95.19 104 PHE A N 1
ATOM 835 C CA . PHE A 1 104 ? -6.977 -11.575 1.116 1.00 95.19 104 PHE A CA 1
ATOM 836 C C . PHE A 1 104 ? -6.953 -13.114 1.092 1.00 95.19 104 PHE A C 1
ATOM 838 O O . PHE A 1 104 ? -5.999 -13.716 1.577 1.00 95.19 104 PHE A O 1
ATOM 845 N N . ARG A 1 105 ? -7.961 -13.771 0.500 1.00 94.31 105 ARG A N 1
ATOM 846 C CA . ARG A 1 105 ? -8.024 -15.236 0.360 1.00 94.31 105 ARG A CA 1
ATOM 847 C C . ARG A 1 105 ? -7.444 -15.767 -0.956 1.00 94.31 105 ARG A C 1
ATOM 849 O O . ARG A 1 105 ? -7.448 -16.975 -1.158 1.00 94.31 105 ARG A O 1
ATOM 856 N N . CYS A 1 106 ? -6.965 -14.899 -1.848 1.00 92.75 106 CYS A N 1
ATOM 857 C CA . CYS A 1 106 ? -6.658 -15.283 -3.227 1.00 92.75 106 CYS A CA 1
ATOM 858 C C . CYS A 1 106 ? -5.417 -16.189 -3.387 1.00 92.75 106 CYS A C 1
ATOM 860 O O . CYS A 1 106 ? -5.420 -17.070 -4.242 1.00 92.75 106 CYS A O 1
ATOM 862 N N . GLY A 1 107 ? -4.369 -16.029 -2.568 1.00 91.50 107 GLY A N 1
ATOM 863 C CA . GLY A 1 107 ? -3.173 -16.878 -2.652 1.00 91.50 107 GLY A CA 1
ATOM 864 C C . GLY A 1 107 ? -1.869 -16.1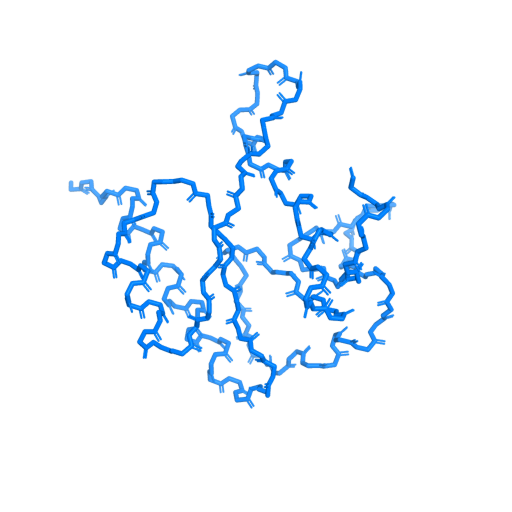72 -2.280 1.00 91.50 107 GLY A C 1
ATOM 865 O O . GLY A 1 107 ? -1.864 -15.256 -1.459 1.00 91.50 107 GLY A O 1
ATOM 866 N N . SER A 1 108 ? -0.749 -16.635 -2.848 1.00 91.75 108 SER A N 1
ATOM 867 C CA . SER A 1 108 ? 0.585 -16.028 -2.682 1.00 91.75 108 SER A CA 1
ATOM 868 C C . SER A 1 108 ? 0.803 -14.800 -3.566 1.00 91.75 108 SER A C 1
ATOM 870 O O . SER A 1 108 ? 1.484 -13.868 -3.140 1.00 91.75 108 SER A O 1
ATOM 872 N N . PHE A 1 109 ? 0.215 -14.794 -4.763 1.00 94.44 109 PHE A N 1
ATOM 873 C CA . PHE A 1 109 ? 0.188 -13.663 -5.680 1.00 94.44 109 PHE A CA 1
ATOM 874 C C . PHE A 1 109 ? -1.100 -13.687 -6.507 1.00 94.44 109 PHE A C 1
ATOM 876 O O . PHE A 1 109 ? -1.427 -14.716 -7.094 1.00 94.44 109 PHE A O 1
ATOM 883 N N . CYS A 1 110 ? -1.801 -12.558 -6.585 1.00 95.69 110 CYS A N 1
ATOM 884 C CA . CYS A 1 110 ? -2.930 -12.366 -7.493 1.00 95.69 110 CYS A CA 1
ATOM 885 C C . CYS A 1 110 ? -2.921 -10.958 -8.071 1.00 95.69 110 CYS A C 1
ATOM 887 O O . CYS A 1 110 ? -2.552 -10.010 -7.385 1.00 95.69 110 CYS A O 1
ATOM 889 N N . ALA A 1 111 ? -3.384 -10.808 -9.306 1.00 95.25 111 ALA A N 1
ATOM 890 C CA . ALA A 1 111 ? -3.524 -9.518 -9.966 1.00 95.25 111 ALA A CA 1
ATOM 891 C C . ALA A 1 111 ? -4.683 -9.568 -10.965 1.00 95.25 111 ALA A C 1
ATOM 893 O O . ALA A 1 111 ? -5.101 -10.646 -11.391 1.00 95.25 111 ALA A O 1
ATOM 894 N N . SER A 1 112 ? -5.198 -8.402 -11.349 1.00 92.00 112 SER A N 1
ATOM 895 C CA . SER A 1 112 ? -6.223 -8.329 -12.391 1.00 92.00 112 SER A CA 1
ATOM 896 C C . SER A 1 112 ? -5.606 -8.628 -13.759 1.00 92.00 112 SER A C 1
ATOM 898 O O . SER A 1 112 ? -4.618 -7.998 -14.143 1.00 92.00 112 SER A O 1
ATOM 900 N N . MET A 1 113 ? -6.168 -9.582 -14.502 1.00 91.19 113 MET A N 1
ATOM 901 C CA . MET A 1 113 ? -5.725 -9.877 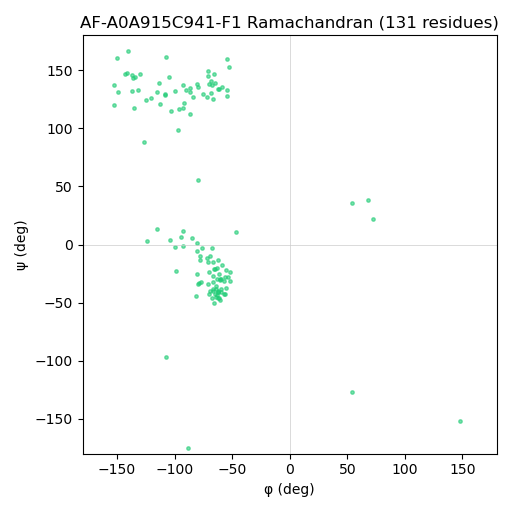-15.866 1.00 91.19 113 MET A CA 1
ATOM 902 C C . MET A 1 113 ? -6.001 -8.671 -16.773 1.00 91.19 113 MET A C 1
ATOM 904 O O . MET A 1 113 ? -7.035 -8.014 -16.651 1.00 91.19 113 MET A O 1
ATOM 908 N N . ARG A 1 114 ? -5.056 -8.352 -17.661 1.00 88.12 114 ARG A N 1
ATOM 909 C CA . ARG A 1 114 ? -5.199 -7.267 -18.633 1.00 88.12 114 ARG A CA 1
ATOM 910 C C . ARG A 1 114 ? -5.402 -7.834 -20.035 1.00 88.12 114 ARG A C 1
ATOM 912 O O . ARG A 1 114 ? -6.522 -8.132 -20.415 1.00 88.12 114 ARG A O 1
ATOM 919 N N . HIS A 1 115 ? -4.335 -7.937 -20.816 1.00 87.75 115 HIS A N 1
ATOM 920 C CA . HIS A 1 115 ? -4.375 -8.413 -22.195 1.00 87.75 115 HIS A CA 1
ATOM 921 C C . HIS A 1 115 ? -3.237 -9.405 -22.397 1.00 87.75 115 HIS A C 1
ATOM 923 O O . HIS A 1 115 ? -2.145 -9.197 -21.860 1.0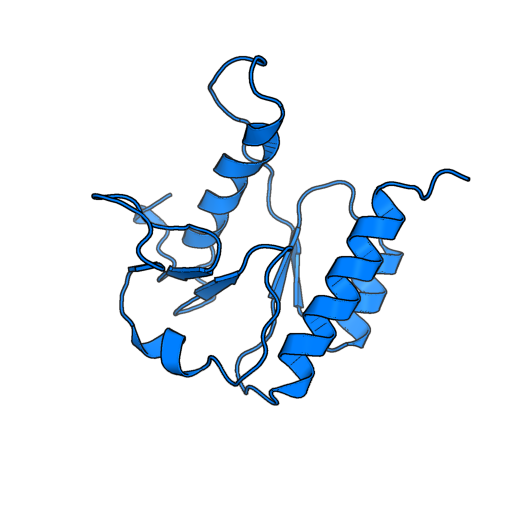0 87.75 115 HIS A O 1
ATOM 929 N N . SER A 1 116 ? -3.484 -10.434 -23.209 1.00 87.56 116 SER A N 1
ATOM 930 C CA . SER A 1 116 ? -2.552 -11.542 -23.429 1.00 87.56 116 SER A CA 1
ATOM 931 C C . SER A 1 116 ? -2.143 -12.186 -22.097 1.00 87.56 116 SER A C 1
ATOM 933 O O . SER A 1 116 ? -2.985 -12.546 -21.282 1.00 87.56 116 SER A O 1
ATOM 935 N N . ASP A 1 117 ? -0.842 -12.297 -21.877 1.00 88.56 117 ASP A N 1
ATOM 936 C CA . ASP A 1 117 ? -0.149 -12.855 -20.728 1.00 88.56 117 ASP A CA 1
ATOM 937 C C . ASP A 1 117 ? 0.193 -11.796 -19.661 1.00 88.56 117 ASP A C 1
ATOM 939 O O . ASP A 1 117 ? 0.960 -12.063 -18.737 1.00 88.56 117 ASP A O 1
ATOM 943 N N . LYS A 1 118 ? -0.363 -10.579 -19.766 1.00 91.94 118 LYS A N 1
ATOM 944 C CA . LYS A 1 118 ? -0.054 -9.458 -18.866 1.00 91.94 11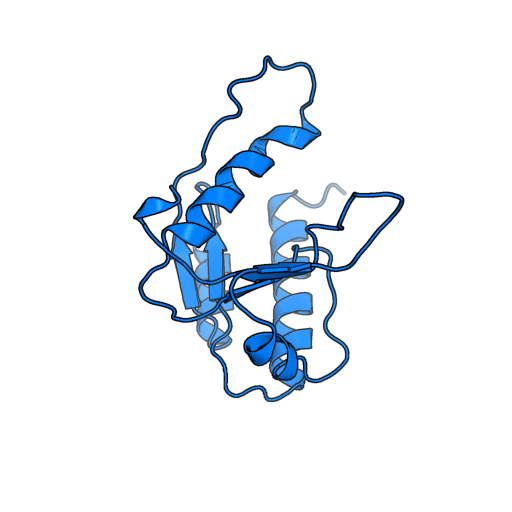8 LYS A CA 1
ATOM 945 C C . LYS A 1 118 ? -1.172 -9.196 -17.866 1.00 91.94 118 LYS A C 1
ATOM 947 O O . LYS A 1 118 ? -2.359 -9.232 -18.195 1.00 91.94 118 LYS A O 1
ATOM 952 N N . PHE A 1 119 ? -0.777 -8.806 -16.659 1.00 94.06 119 PHE A N 1
ATOM 953 C CA . PHE A 1 119 ? -1.671 -8.332 -15.606 1.00 94.06 119 PHE A CA 1
ATOM 954 C C . PHE A 1 119 ? -1.545 -6.817 -15.391 1.00 94.06 119 PHE A C 1
ATOM 956 O O . PHE A 1 119 ? -0.572 -6.178 -15.796 1.00 94.06 119 PHE A O 1
ATOM 963 N N . ASN A 1 120 ? -2.554 -6.229 -14.755 1.00 92.31 120 ASN A N 1
ATOM 964 C CA . ASN A 1 120 ? -2.524 -4.871 -14.237 1.00 92.31 120 ASN A CA 1
ATOM 965 C C . ASN A 1 120 ? -2.036 -4.908 -12.777 1.00 92.31 120 ASN A C 1
ATOM 967 O O . ASN A 1 120 ? -2.648 -5.558 -11.933 1.00 92.31 120 ASN A O 1
ATOM 971 N N . ALA A 1 121 ? -0.939 -4.206 -12.485 1.00 90.31 121 ALA A N 1
ATOM 972 C CA . ALA A 1 121 ? -0.344 -4.141 -11.148 1.00 90.31 121 ALA A CA 1
ATOM 973 C C . ALA A 1 121 ? -1.041 -3.142 -10.200 1.00 90.31 121 ALA A C 1
ATOM 975 O O . ALA A 1 121 ? -0.622 -2.979 -9.058 1.00 90.31 121 ALA A O 1
ATOM 976 N N . GLY A 1 122 ? -2.101 -2.476 -10.659 1.00 92.00 122 GLY A N 1
ATOM 977 C CA . GLY A 1 122 ? -2.850 -1.477 -9.904 1.00 92.00 122 GLY A CA 1
ATOM 978 C C . GLY A 1 122 ? -3.595 -2.037 -8.701 1.00 92.00 122 GLY A C 1
ATOM 979 O O . GLY A 1 122 ? -3.795 -1.333 -7.717 1.00 92.00 122 GLY A O 1
ATOM 980 N N . VAL A 1 123 ? -3.963 -3.318 -8.757 1.00 94.19 123 VAL A N 1
ATOM 981 C CA . VAL A 1 123 ? -4.504 -4.076 -7.628 1.00 94.19 123 VAL A CA 1
ATOM 982 C C . VAL A 1 123 ? -3.816 -5.430 -7.609 1.00 94.19 123 VAL A C 1
ATOM 984 O O . VAL A 1 123 ? -3.947 -6.204 -8.560 1.00 94.19 123 VAL A O 1
ATOM 987 N N . MET A 1 124 ? -3.088 -5.714 -6.533 1.00 95.75 124 MET A N 1
ATOM 988 C CA . MET A 1 124 ? -2.383 -6.981 -6.362 1.00 95.75 124 MET A CA 1
ATOM 989 C C . MET A 1 124 ? -2.568 -7.529 -4.955 1.00 95.75 124 MET A C 1
ATOM 991 O O . MET A 1 124 ? -2.539 -6.786 -3.980 1.00 95.75 124 MET A O 1
ATOM 995 N N . VAL A 1 125 ? -2.686 -8.845 -4.848 1.00 96.88 125 VAL A N 1
ATOM 996 C CA . VAL A 1 125 ? -2.521 -9.580 -3.596 1.00 96.88 125 VAL A CA 1
ATOM 997 C C . VAL A 1 125 ? -1.118 -10.156 -3.604 1.00 96.88 125 VAL A C 1
ATOM 999 O O . VAL A 1 125 ? -0.717 -10.744 -4.605 1.00 96.88 125 VAL A O 1
ATOM 1002 N N . LEU A 1 126 ? -0.372 -10.001 -2.518 1.00 95.44 126 LEU A N 1
ATOM 1003 C CA . LEU A 1 126 ? 0.940 -10.621 -2.368 1.00 95.44 126 LEU A CA 1
ATOM 1004 C C . LEU A 1 126 ? 1.164 -11.081 -0.930 1.00 95.44 126 LEU A C 1
ATOM 1006 O O . LEU A 1 126 ? 0.702 -10.446 0.020 1.00 95.44 126 LEU A O 1
ATOM 1010 N N . LYS A 1 127 ? 1.896 -12.182 -0.767 1.00 95.31 127 LYS A N 1
ATOM 1011 C CA . LYS A 1 127 ? 2.429 -12.610 0.528 1.00 95.31 127 LYS A CA 1
ATOM 1012 C C . LYS A 1 127 ? 3.869 -12.118 0.669 1.00 95.31 127 LYS A C 1
ATOM 1014 O O . LYS A 1 127 ? 4.712 -12.539 -0.125 1.00 95.31 127 LYS A O 1
ATOM 1019 N N . PRO A 1 128 ? 4.164 -11.245 1.647 1.00 94.19 128 PRO A N 1
ATOM 1020 C CA . PRO A 1 128 ? 5.529 -10.808 1.900 1.00 94.19 128 PRO A CA 1
ATOM 1021 C C . PRO A 1 128 ? 6.447 -11.990 2.227 1.00 94.19 128 PRO A C 1
ATOM 1023 O O . PRO A 1 128 ? 6.092 -12.870 3.011 1.00 94.19 128 PRO A O 1
ATOM 1026 N N . ASN A 1 129 ? 7.636 -11.998 1.632 1.00 88.75 129 ASN A N 1
ATOM 1027 C CA . ASN A 1 129 ? 8.693 -12.957 1.910 1.00 88.75 129 ASN A CA 1
ATOM 1028 C C . ASN A 1 129 ? 10.057 -12.316 1.607 1.00 88.75 129 ASN A C 1
ATOM 1030 O O . ASN A 1 129 ? 10.334 -11.959 0.464 1.00 88.75 129 ASN A O 1
ATOM 1034 N N . LYS A 1 130 ? 10.924 -12.227 2.625 1.00 77.75 130 LYS A N 1
ATOM 1035 C CA . LYS A 1 130 ? 12.277 -11.660 2.502 1.00 77.75 130 LYS A CA 1
ATOM 1036 C C . LYS A 1 130 ? 13.175 -12.412 1.527 1.00 77.75 130 LYS A C 1
ATOM 1038 O O . LYS A 1 130 ? 14.091 -11.809 0.999 1.00 77.75 130 LYS A O 1
ATOM 1043 N N . THR A 1 131 ? 12.938 -13.698 1.269 1.00 77.56 131 THR A N 1
ATOM 1044 C CA . THR A 1 131 ? 13.746 -14.447 0.291 1.00 77.56 131 THR A CA 1
ATOM 1045 C C . THR A 1 131 ? 13.384 -14.113 -1.159 1.00 77.56 131 THR A C 1
ATOM 1047 O O . THR A 1 131 ? 13.985 -14.669 -2.071 1.00 77.56 131 THR A O 1
ATOM 1050 N N . MET A 1 132 ? 12.376 -13.261 -1.385 1.00 59.09 132 MET A N 1
ATOM 1051 C CA . MET A 1 132 ? 11.951 -12.790 -2.708 1.00 59.09 132 MET A CA 1
ATOM 1052 C C . MET A 1 132 ? 12.388 -11.346 -3.017 1.00 59.09 132 MET A C 1
ATOM 1054 O O . MET A 1 132 ? 12.015 -10.820 -4.065 1.00 59.09 132 MET A O 1
ATOM 1058 N N . THR A 1 133 ? 13.153 -10.714 -2.123 1.00 51.31 133 THR A N 1
ATOM 1059 C CA . THR A 1 133 ? 13.757 -9.376 -2.274 1.00 51.31 133 THR A CA 1
ATOM 1060 C C . THR A 1 133 ? 15.258 -9.472 -2.133 1.00 51.31 133 THR A C 1
ATOM 1062 O O . THR A 1 133 ? 15.958 -8.862 -2.964 1.00 51.31 133 THR A O 1
#

Secondary structure (DSSP, 8-state):
----HHHHHHHHHHHHHHHHHTTT-SSPPEEEE-TT--HHHHHHHHHTT-EEEE------SS-TT-GGGTTTGGGGGGGG-TT-S-EEEE-TT----S--GGGGGS-SEEEEE-STT-EEEEEEEE---GGG-

Organism: Parascaris univalens (NCBI:txid6257)

Sequence (133 aa):
MGFSTTLLLTTALLHRSYSIKVQNMKEPYVIFYTENVATQSLKSLRSLGIYTFPITKIDTPYRASHEATKFQYTRINLWAMTNYTTLVSLDLDTLVKHDISALFRCGSFCASMRHSDKFNAGVMVLKPNKTMT

Foldseek 3Di:
DDDDPLNVLLVLQVQQLVLQVVQVDPDAAEAEDEPDRDPVSVVVCVVSVHHYHYFYADADPDDDPDPPCGRVVSCLCVLQPQVDQKDWAAASPDGHNHDPPVLQVVDQKDFDCDDDPDGDPRTMMHGRDPVSD

Solvent-accessible surface area (backbone atoms only — not comparable to full-atom values): 8284 Å² total; per-residue (Å²): 137,81,78,54,71,71,59,56,53,48,55,46,51,50,56,38,52,46,38,48,57,77,48,69,65,87,71,85,54,74,45,78,41,51,87,92,68,57,67,68,58,54,50,56,42,43,75,70,71,32,49,78,43,84,46,78,76,34,75,58,91,66,73,89,84,52,77,89,46,61,58,61,54,32,59,56,56,58,30,58,44,62,93,39,81,63,44,79,47,67,38,90,89,56,78,50,89,62,78,62,74,71,54,78,72,70,63,63,67,44,59,46,79,65,60,93,97,40,63,40,80,52,44,28,31,35,41,32,38,64,93,79,104

p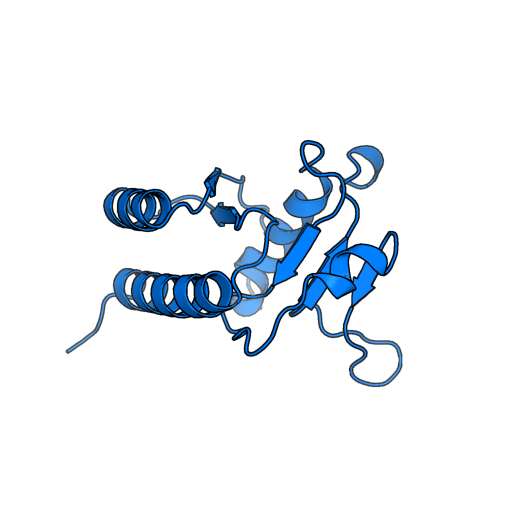LDDT: mean 83.4, std 13.79, range [37.19, 96.88]

InterPro domains:
  IPR002495 Glycosyl transferase, family 8 [PF01501] (23-105)
  IPR029044 Nucleotide-diphospho-sugar transferases [G3DSA:3.90.550.10] (6-133)
  IPR029044 Nucleotide-diphospho-sugar transferases [SSF53448] (18-131)
  IPR050587 GNT1/Glycosyltransferase 8 [PTHR11183] (18-131)

Nearest PDB structures (foldseek):
  3t7n-assembly1_B  TM=8.964E-01  e=2.664E-06  Homo sapiens
  1zdg-assembly1_A-2  TM=8.315E-01  e=1.163E-05  Oryctolagus cuniculus
  3v8z-assembly1_A  TM=8.253E-01  e=1.422E-05  Oryctolagus cuniculus
  3v91-assembly1_A  TM=8.023E-01  e=4.151E-05  Oryctolagus cuniculus
  1tog-assembly1_B  TM=6.029E-01  e=7.327E-01  Escherichia coli

Radius of gyration: 15.66 Å; Cα contacts (8 Å, |Δi|>4): 171; chains: 1; bounding box: 36×46×36 Å

Mean predicted aligned error: 6.77 Å